Protein AF-A0A2V9X0I9-F1 (afdb_monomer_lite)

Foldseek 3Di:
DCVVCVVPPDAAADECVVPVPLVVLLVCVVVRHAHEYAFLVSVVSNCVSPLVSQQRYEYEYADYDLVSVVSSVVSNHNYYPHDDPVSVVSND

Structure (mmCIF, N/CA/C/O backbone):
data_AF-A0A2V9X0I9-F1
#
_entry.id   AF-A0A2V9X0I9-F1
#
loop_
_atom_site.group_PDB
_atom_site.id
_atom_site.type_symbol
_atom_site.label_atom_id
_atom_site.label_alt_id
_atom_site.label_comp_id
_atom_site.label_asym_id
_atom_site.label_entity_id
_atom_site.label_seq_id
_atom_site.pdbx_PDB_ins_code
_atom_site.Cartn_x
_atom_site.Cartn_y
_atom_site.Cartn_z
_atom_site.occupancy
_atom_site.B_iso_or_equiv
_atom_site.auth_seq_id
_atom_site.auth_comp_id
_atom_site.auth_asym_id
_atom_site.auth_atom_id
_atom_site.pdbx_PDB_model_num
ATOM 1 N N . PHE A 1 1 ? 7.588 -2.099 -16.059 1.00 83.56 1 PHE A N 1
ATOM 2 C CA . PHE A 1 1 ? 8.172 -3.141 -15.190 1.00 83.56 1 PHE A CA 1
ATOM 3 C C . PHE A 1 1 ? 7.472 -4.481 -15.333 1.00 83.56 1 PHE A C 1
ATOM 5 O O . PHE A 1 1 ? 8.182 -5.461 -15.479 1.00 83.56 1 PHE A O 1
ATOM 12 N N . ASP A 1 2 ? 6.138 -4.525 -15.399 1.00 90.75 2 ASP A N 1
ATOM 13 C CA . ASP A 1 2 ? 5.371 -5.777 -15.535 1.00 90.75 2 ASP A CA 1
ATOM 14 C C . ASP A 1 2 ? 5.896 -6.722 -16.643 1.00 90.75 2 ASP A C 1
ATOM 16 O O . ASP A 1 2 ? 6.339 -7.835 -16.376 1.00 90.75 2 ASP A O 1
ATOM 20 N N . ASN A 1 3 ? 6.026 -6.226 -17.880 1.00 93.75 3 ASN A N 1
ATOM 21 C CA . ASN A 1 3 ? 6.579 -7.022 -18.987 1.00 93.75 3 ASN A CA 1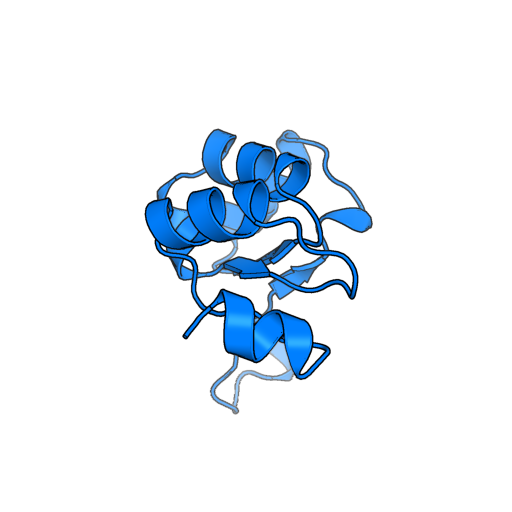
ATOM 22 C C . ASN A 1 3 ? 8.066 -7.410 -18.815 1.00 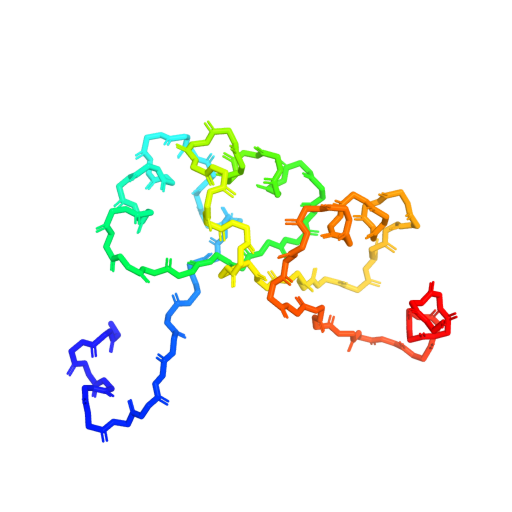93.75 3 ASN A C 1
ATOM 24 O O . ASN A 1 3 ? 8.514 -8.444 -19.320 1.00 93.75 3 ASN A O 1
ATOM 28 N N . ALA A 1 4 ? 8.847 -6.575 -18.123 1.00 95.75 4 ALA A N 1
ATOM 29 C CA . ALA A 1 4 ? 10.273 -6.820 -17.909 1.00 95.75 4 ALA A CA 1
ATOM 30 C C . ALA A 1 4 ? 10.497 -7.979 -16.924 1.00 95.75 4 ALA A C 1
ATOM 32 O O . ALA A 1 4 ? 11.390 -8.790 -17.138 1.00 95.75 4 ALA A O 1
ATOM 33 N N . PHE A 1 5 ? 9.642 -8.098 -15.904 1.00 95.50 5 PHE A N 1
ATOM 34 C CA . PHE A 1 5 ? 9.702 -9.149 -14.885 1.00 95.50 5 PHE A CA 1
ATOM 35 C C . PHE A 1 5 ? 8.728 -10.309 -15.145 1.00 95.50 5 PHE A C 1
ATOM 37 O O . PHE A 1 5 ? 8.491 -11.119 -14.256 1.00 95.50 5 PHE A O 1
ATOM 44 N N . ARG A 1 6 ? 8.180 -10.441 -16.363 1.00 94.94 6 ARG A N 1
ATOM 45 C CA . ARG A 1 6 ? 7.102 -11.398 -16.696 1.00 94.94 6 ARG A CA 1
ATOM 46 C C . ARG A 1 6 ? 7.382 -12.869 -16.356 1.00 94.94 6 ARG A C 1
ATOM 48 O O . ARG A 1 6 ? 6.442 -13.642 -16.220 1.00 94.94 6 ARG A O 1
ATOM 55 N N . THR A 1 7 ? 8.649 -13.273 -16.261 1.00 97.31 7 THR A N 1
ATOM 56 C CA . THR A 1 7 ? 9.058 -14.655 -15.950 1.00 97.31 7 THR A CA 1
ATOM 57 C C . THR A 1 7 ? 9.260 -14.911 -14.456 1.00 97.31 7 THR A C 1
ATOM 59 O O . THR A 1 7 ? 9.506 -16.048 -14.065 1.00 97.31 7 THR A O 1
ATOM 62 N N . ILE A 1 8 ? 9.172 -13.877 -13.618 1.00 96.88 8 ILE A N 1
ATOM 63 C CA . ILE A 1 8 ? 9.372 -13.944 -12.170 1.00 96.88 8 ILE A CA 1
ATOM 64 C C . ILE A 1 8 ? 8.050 -13.569 -11.500 1.00 96.88 8 ILE A C 1
ATOM 66 O O . ILE A 1 8 ? 7.386 -12.621 -11.916 1.00 96.88 8 ILE A O 1
ATOM 70 N N . ALA A 1 9 ? 7.653 -14.291 -10.451 1.00 95.25 9 ALA A N 1
ATOM 71 C CA . ALA A 1 9 ? 6.508 -13.884 -9.642 1.00 95.25 9 ALA A CA 1
ATOM 72 C C . ALA A 1 9 ? 6.813 -12.530 -8.983 1.00 95.25 9 ALA A C 1
ATOM 74 O O . ALA A 1 9 ? 7.743 -12.416 -8.188 1.00 95.25 9 ALA A O 1
ATOM 75 N N . HIS A 1 10 ? 6.056 -11.493 -9.339 1.00 94.62 10 HIS A N 1
ATOM 76 C CA . HIS A 1 10 ? 6.326 -10.132 -8.892 1.00 94.62 10 HIS A CA 1
ATOM 77 C C . HIS A 1 10 ? 5.034 -9.335 -8.694 1.00 94.62 10 HIS A C 1
ATOM 79 O O . HIS A 1 10 ? 3.942 -9.745 -9.088 1.00 94.62 10 HIS A O 1
ATOM 85 N N . SER A 1 11 ? 5.157 -8.178 -8.050 1.00 94.06 11 SER A N 1
ATOM 86 C CA . SER A 1 11 ? 4.090 -7.188 -7.932 1.00 94.06 11 SER A CA 1
ATOM 87 C C . SER A 1 11 ? 4.6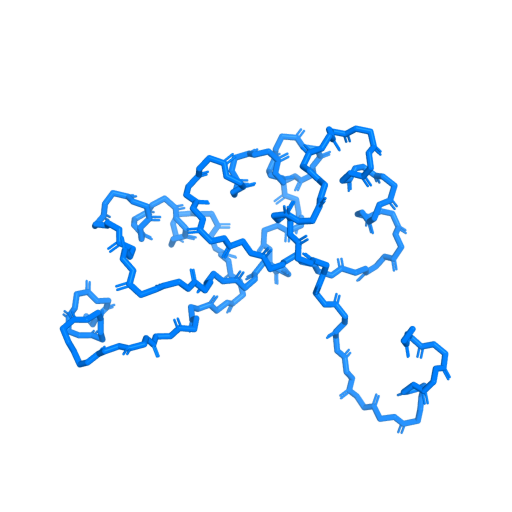86 -5.799 -8.095 1.00 94.06 11 SER A C 1
ATOM 89 O O . SER A 1 11 ? 5.626 -5.436 -7.394 1.00 94.06 11 SER A O 1
ATOM 91 N N . VAL A 1 12 ? 4.150 -5.017 -9.030 1.00 95.62 12 VAL A N 1
ATOM 92 C CA . VAL A 1 12 ? 4.547 -3.618 -9.213 1.00 95.62 12 VAL A CA 1
ATOM 93 C C . VAL A 1 12 ? 3.699 -2.755 -8.289 1.00 95.62 12 VAL A C 1
ATOM 95 O O . VAL A 1 12 ? 2.481 -2.715 -8.451 1.00 95.62 12 VAL A O 1
ATOM 98 N N . CYS A 1 13 ? 4.332 -2.054 -7.350 1.00 97.44 13 CYS A N 1
ATOM 99 C CA . CYS A 1 13 ? 3.667 -1.082 -6.484 1.00 97.44 13 CYS A CA 1
ATOM 100 C C . CYS A 1 13 ? 4.031 0.334 -6.938 1.00 97.44 13 CYS A C 1
ATOM 102 O O . CYS A 1 13 ? 5.194 0.726 -6.887 1.00 97.44 13 CYS A O 1
ATOM 104 N N . TYR A 1 14 ? 3.051 1.088 -7.437 1.00 98.00 14 TYR A N 1
ATOM 105 C CA . TYR A 1 14 ? 3.265 2.471 -7.859 1.00 98.00 14 TYR A CA 1
ATOM 106 C C . TYR A 1 14 ? 3.447 3.376 -6.637 1.00 98.00 14 TYR A C 1
ATOM 108 O O . TYR A 1 14 ? 2.580 3.393 -5.766 1.00 98.00 14 TYR A O 1
ATOM 116 N N . SER A 1 15 ? 4.540 4.140 -6.587 1.00 98.19 15 SER A N 1
ATOM 117 C CA . SER A 1 15 ? 4.796 5.074 -5.486 1.00 98.19 15 SER A CA 1
ATOM 118 C C . SER A 1 15 ? 3.890 6.300 -5.613 1.00 98.19 15 SER A C 1
ATOM 120 O O . SER A 1 15 ? 4.068 7.128 -6.511 1.00 98.19 15 SER A O 1
ATOM 122 N N . VAL A 1 16 ? 2.903 6.409 -4.721 1.00 98.38 16 VAL A N 1
ATOM 123 C CA . VAL A 1 16 ? 1.839 7.428 -4.782 1.00 98.38 16 VAL A CA 1
ATOM 124 C C . VAL A 1 16 ? 2.399 8.846 -4.665 1.00 98.38 16 VAL A C 1
ATOM 126 O O . VAL A 1 16 ? 1.889 9.757 -5.320 1.00 98.38 16 VAL A O 1
ATOM 129 N N . LYS A 1 17 ? 3.509 9.016 -3.938 1.00 97.56 17 LYS A N 1
ATOM 130 C CA . LYS A 1 17 ? 4.222 10.293 -3.800 1.00 97.56 17 LYS A CA 1
ATOM 131 C C . LYS A 1 17 ? 4.681 10.900 -5.130 1.00 97.56 17 LYS A C 1
ATOM 133 O O . LYS A 1 17 ? 4.915 12.102 -5.198 1.00 97.56 17 LYS A O 1
ATOM 138 N N . ALA A 1 18 ? 4.842 10.087 -6.181 1.00 98.12 18 ALA A N 1
ATOM 139 C CA . ALA A 1 18 ? 5.262 10.573 -7.493 1.00 98.12 18 ALA A CA 1
ATOM 140 C C . ALA A 1 18 ? 4.160 11.403 -8.171 1.00 98.12 18 ALA A C 1
ATOM 142 O O . ALA A 1 18 ? 4.447 12.432 -8.779 1.00 98.12 18 ALA A O 1
ATOM 143 N N . ASN A 1 19 ? 2.902 10.961 -8.072 1.00 98.12 19 ASN A N 1
ATOM 144 C CA . ASN A 1 19 ? 1.724 11.706 -8.507 1.00 98.12 19 ASN A CA 1
ATOM 145 C C . ASN A 1 19 ? 0.458 11.100 -7.878 1.00 98.12 19 ASN A C 1
ATOM 147 O O . ASN A 1 19 ? -0.003 10.027 -8.270 1.00 98.12 19 ASN A O 1
ATOM 151 N N . SER A 1 20 ? -0.135 11.817 -6.925 1.00 97.62 20 SER A N 1
ATOM 152 C CA . SER A 1 20 ? -1.298 11.359 -6.157 1.00 97.62 20 SER A CA 1
ATOM 153 C C . SER A 1 20 ? -2.643 11.841 -6.720 1.00 97.62 20 SER A C 1
ATOM 155 O O . SER A 1 20 ? -3.674 11.749 -6.046 1.00 97.62 20 SER A O 1
ATOM 157 N N . ALA A 1 21 ? -2.669 12.347 -7.959 1.00 98.44 21 ALA A N 1
ATOM 158 C CA . ALA A 1 21 ? -3.908 12.742 -8.616 1.00 98.44 21 ALA A CA 1
ATOM 159 C C . ALA A 1 21 ? -4.849 11.536 -8.782 1.00 98.44 21 ALA A C 1
ATOM 161 O O . ALA A 1 21 ? -4.474 10.506 -9.347 1.00 98.44 21 ALA A O 1
ATOM 162 N N . LEU A 1 22 ? -6.110 11.678 -8.357 1.00 98.12 22 LEU A N 1
ATOM 163 C CA . LEU A 1 22 ? -7.089 10.580 -8.356 1.00 98.12 22 LEU A CA 1
ATOM 164 C C . LEU A 1 22 ? -7.306 9.959 -9.748 1.00 98.12 22 LEU A C 1
ATOM 166 O O . LEU A 1 22 ? -7.565 8.763 -9.853 1.00 98.12 22 LEU A O 1
ATOM 170 N N . GLY A 1 23 ? -7.176 10.747 -10.821 1.00 97.88 23 GLY A N 1
ATOM 171 C CA . GLY A 1 23 ? -7.242 10.241 -12.196 1.00 97.88 23 GLY A CA 1
ATOM 172 C C . GLY A 1 23 ? -6.111 9.261 -12.520 1.00 97.88 23 GLY A C 1
ATOM 173 O O . GLY A 1 23 ? -6.367 8.191 -13.067 1.00 97.88 23 GLY A O 1
ATOM 174 N N . ILE A 1 24 ? -4.879 9.576 -12.109 1.00 97.69 24 ILE A N 1
ATOM 175 C CA . ILE A 1 24 ? -3.714 8.700 -12.293 1.00 97.69 24 ILE A CA 1
ATOM 176 C C . ILE A 1 24 ? -3.864 7.437 -11.449 1.00 97.69 24 ILE A C 1
ATOM 178 O O . ILE A 1 24 ? -3.717 6.334 -11.969 1.00 97.69 24 ILE A O 1
ATOM 182 N N . LEU A 1 25 ? -4.241 7.573 -10.175 1.00 98.00 25 LEU A N 1
ATOM 183 C CA . LEU A 1 25 ? -4.437 6.419 -9.292 1.00 98.00 25 LEU A CA 1
ATOM 184 C C . LEU A 1 25 ? -5.527 5.471 -9.817 1.00 98.00 25 LEU A C 1
ATOM 186 O O . LEU A 1 25 ? -5.362 4.253 -9.763 1.00 98.00 25 LEU A O 1
ATOM 190 N N . ARG A 1 26 ? -6.606 6.012 -10.398 1.00 96.69 26 ARG A N 1
ATOM 191 C CA . ARG A 1 26 ? -7.657 5.216 -11.047 1.00 96.69 26 ARG A CA 1
ATOM 192 C C . ARG A 1 26 ? -7.135 4.447 -12.262 1.00 96.69 26 ARG A C 1
ATOM 194 O O . ARG A 1 26 ? -7.469 3.275 -12.411 1.00 96.69 26 ARG A O 1
ATOM 201 N N . LEU A 1 27 ? -6.303 5.074 -13.098 1.00 96.25 27 LEU A N 1
ATOM 202 C CA . LEU A 1 27 ? -5.660 4.396 -14.230 1.00 96.25 27 LEU A CA 1
ATOM 203 C C . LEU A 1 27 ? -4.747 3.261 -13.749 1.00 96.25 27 LEU A C 1
ATOM 205 O O . LEU A 1 27 ? -4.861 2.139 -14.234 1.00 96.25 27 LEU A O 1
ATOM 209 N N . ILE A 1 28 ? -3.896 3.522 -12.752 1.00 96.19 28 ILE A N 1
ATOM 210 C CA . ILE A 1 28 ? -2.967 2.526 -12.194 1.00 96.19 28 ILE A CA 1
ATOM 211 C C . ILE A 1 28 ? -3.710 1.343 -11.557 1.00 96.19 28 ILE A C 1
ATOM 213 O O . ILE A 1 28 ? -3.320 0.196 -11.779 1.00 96.19 28 ILE A O 1
ATOM 217 N N . SER A 1 29 ? -4.801 1.594 -10.824 1.00 94.06 29 SER A N 1
ATOM 218 C CA . SER A 1 29 ? -5.645 0.543 -10.228 1.00 94.06 29 SER A CA 1
ATOM 219 C C . SER A 1 29 ? -6.181 -0.433 -11.292 1.00 94.06 29 SER A C 1
ATOM 221 O O . SER A 1 29 ? -6.204 -1.646 -11.068 1.00 94.06 29 SER A O 1
ATOM 223 N N . GLY A 1 30 ? -6.503 0.064 -12.494 1.00 92.50 30 GLY A N 1
ATOM 224 C CA . GLY A 1 30 ? -6.933 -0.757 -13.631 1.00 92.50 30 GLY A CA 1
ATOM 225 C C . GLY A 1 30 ? -5.842 -1.650 -14.241 1.00 92.50 30 GLY A C 1
ATOM 226 O O . GLY A 1 30 ? -6.162 -2.635 -14.901 1.00 92.50 30 GLY A O 1
ATOM 227 N N . LEU A 1 31 ? -4.558 -1.367 -13.994 1.00 92.12 31 LEU A N 1
ATOM 228 C CA . LEU A 1 31 ? -3.413 -2.073 -14.593 1.00 92.12 31 LEU A CA 1
ATOM 229 C C . LEU A 1 31 ? -2.889 -3.241 -13.740 1.00 92.12 31 LEU A C 1
ATOM 231 O O . LEU A 1 31 ? -1.768 -3.698 -13.930 1.00 92.12 31 LEU A O 1
ATOM 235 N N . ARG A 1 32 ? -3.687 -3.735 -12.782 1.00 83.69 32 ARG A N 1
ATOM 236 C CA . ARG A 1 32 ? -3.337 -4.809 -11.822 1.00 83.69 32 ARG A CA 1
ATOM 237 C C . ARG A 1 32 ? -2.178 -4.485 -10.866 1.00 83.69 32 ARG A C 1
ATOM 239 O O . ARG A 1 32 ? -1.902 -5.330 -10.008 1.00 83.69 32 ARG A O 1
ATOM 246 N N . CYS A 1 33 ? -1.593 -3.293 -10.944 1.00 92.81 33 CYS A N 1
ATOM 247 C CA . CYS A 1 33 ? -0.581 -2.786 -10.021 1.00 92.81 33 CYS A CA 1
ATOM 248 C C . CYS A 1 33 ? -1.109 -2.665 -8.580 1.00 92.81 33 CYS A C 1
ATOM 250 O O . CYS A 1 33 ? -2.312 -2.547 -8.336 1.00 92.81 33 CYS A O 1
ATOM 252 N N . GLY A 1 34 ? -0.183 -2.710 -7.627 1.00 96.81 34 GLY A N 1
ATOM 253 C CA . GLY A 1 34 ? -0.376 -2.248 -6.258 1.00 96.81 34 GLY A CA 1
ATOM 254 C C . GLY A 1 34 ? 0.053 -0.794 -6.080 1.00 96.81 34 GLY A C 1
ATOM 255 O O . GLY A 1 34 ? 0.406 -0.109 -7.045 1.00 96.81 34 GLY A O 1
ATOM 256 N N . PHE A 1 35 ? 0.076 -0.342 -4.831 1.00 98.50 35 PHE A N 1
ATOM 257 C CA . PHE A 1 35 ? 0.455 1.023 -4.467 1.00 98.50 35 PHE A CA 1
ATOM 258 C C . PHE A 1 35 ? 1.441 1.009 -3.305 1.00 98.50 35 PHE A C 1
ATOM 260 O O . PHE A 1 35 ? 1.245 0.285 -2.337 1.00 98.50 35 PHE A O 1
ATOM 267 N N . ASP A 1 36 ? 2.484 1.818 -3.411 1.00 98.56 36 ASP A N 1
ATOM 268 C CA . ASP A 1 36 ? 3.377 2.159 -2.310 1.00 98.56 36 ASP A CA 1
ATOM 269 C C . ASP A 1 36 ? 2.956 3.527 -1.769 1.00 98.56 36 ASP A C 1
ATOM 271 O O . ASP A 1 36 ? 2.957 4.517 -2.509 1.00 98.56 36 ASP A O 1
ATOM 275 N N . VAL A 1 37 ? 2.525 3.552 -0.508 1.00 98.69 37 VAL A N 1
ATOM 276 C CA . VAL A 1 37 ? 2.076 4.758 0.199 1.00 98.69 37 VAL A CA 1
ATOM 277 C C . VAL A 1 37 ? 3.021 5.066 1.351 1.00 98.69 37 VAL A C 1
ATOM 279 O O . VAL A 1 37 ? 3.569 4.153 1.966 1.00 98.69 37 VAL A O 1
ATOM 282 N N . VAL A 1 38 ? 3.174 6.347 1.675 1.00 98.44 38 VAL A N 1
ATOM 283 C CA . VAL A 1 38 ? 4.004 6.821 2.794 1.00 98.44 38 VAL A CA 1
ATOM 284 C C . VAL A 1 38 ? 3.228 7.605 3.851 1.00 98.44 38 VAL A C 1
ATOM 286 O O . VAL A 1 38 ? 3.818 8.088 4.812 1.00 98.44 38 VAL A O 1
ATOM 289 N N . SER A 1 39 ? 1.907 7.741 3.699 1.00 98.44 39 SER A N 1
ATOM 290 C CA . SER A 1 39 ? 1.039 8.380 4.697 1.00 98.44 39 SER A CA 1
ATOM 291 C C . SER A 1 39 ? -0.399 7.860 4.643 1.00 98.44 39 SER A C 1
ATOM 293 O O . SER A 1 39 ? -0.850 7.320 3.626 1.00 98.44 39 SER A O 1
ATOM 295 N N . GLY A 1 40 ? -1.161 8.105 5.710 1.00 98.12 40 GLY A N 1
ATOM 296 C CA . GLY A 1 40 ? -2.602 7.835 5.750 1.00 98.12 40 GLY A CA 1
ATOM 297 C C . GLY A 1 40 ? -3.377 8.601 4.674 1.00 98.12 40 GLY A C 1
ATOM 298 O O . GLY A 1 40 ? -4.270 8.048 4.039 1.00 98.12 40 GLY A O 1
ATOM 299 N N . GLY A 1 41 ? -2.977 9.839 4.368 1.00 98.19 41 GLY A N 1
ATOM 300 C CA . GLY A 1 41 ? -3.613 10.644 3.319 1.00 98.19 41 GLY A CA 1
ATOM 301 C C . GLY A 1 41 ? -3.390 10.110 1.897 1.00 98.19 41 GLY A C 1
ATOM 302 O O . GLY A 1 41 ? -4.205 10.354 1.003 1.00 98.19 41 GLY A O 1
ATOM 303 N N . GLU A 1 42 ? -2.301 9.380 1.653 1.00 98.56 42 GLU A N 1
ATOM 304 C CA . GLU A 1 42 ? -2.094 8.654 0.395 1.00 98.56 42 GLU A CA 1
ATOM 305 C C . GLU A 1 42 ? -2.909 7.360 0.354 1.00 98.56 42 GLU A C 1
ATOM 307 O O . GLU A 1 42 ? -3.556 7.079 -0.658 1.00 98.56 42 GLU A O 1
ATOM 312 N N . LEU A 1 43 ? -2.948 6.616 1.466 1.00 98.56 43 LEU A N 1
ATOM 313 C CA . LEU A 1 43 ? -3.811 5.444 1.609 1.00 98.56 43 LEU A CA 1
ATOM 314 C C . LEU A 1 43 ? -5.279 5.805 1.342 1.00 98.56 43 LEU A C 1
ATOM 316 O O . LEU A 1 43 ? -5.945 5.124 0.565 1.00 98.56 43 LEU A O 1
ATOM 320 N N . GLU A 1 44 ? -5.779 6.900 1.912 1.00 98.38 44 GLU A N 1
ATOM 321 C CA . GLU A 1 44 ? -7.148 7.377 1.682 1.00 98.38 44 GLU A CA 1
ATOM 322 C C . GLU A 1 44 ? -7.439 7.643 0.208 1.00 98.38 44 GLU A C 1
ATOM 324 O O . GLU A 1 44 ? -8.470 7.202 -0.300 1.00 98.38 44 GLU A O 1
ATOM 329 N N . ARG A 1 45 ? -6.516 8.296 -0.507 1.00 98.44 45 ARG A N 1
ATOM 330 C CA . ARG A 1 45 ? -6.662 8.550 -1.949 1.00 98.44 45 ARG A CA 1
ATOM 331 C C . ARG A 1 45 ? -6.739 7.251 -2.750 1.00 98.44 45 ARG A C 1
ATOM 333 O O . ARG A 1 45 ? -7.572 7.143 -3.650 1.00 98.44 45 ARG A O 1
ATOM 340 N N . VAL A 1 46 ? -5.917 6.255 -2.413 1.00 98.25 46 VAL A N 1
ATOM 341 C CA . VAL A 1 46 ? -5.967 4.926 -3.047 1.00 98.25 46 VAL A CA 1
ATOM 342 C C . VAL A 1 46 ? -7.312 4.243 -2.772 1.00 98.25 46 VAL A C 1
ATOM 344 O O . VAL A 1 46 ? -7.968 3.765 -3.697 1.00 98.25 46 VAL A O 1
ATOM 347 N N . LEU A 1 47 ? -7.780 4.255 -1.522 1.00 97.88 47 LEU A N 1
ATOM 348 C CA . LEU A 1 47 ? -9.061 3.649 -1.140 1.00 97.88 47 LEU A CA 1
ATOM 349 C C . LEU A 1 47 ? -10.273 4.376 -1.741 1.00 97.88 47 LEU A C 1
ATOM 351 O O . LEU A 1 47 ? -11.307 3.750 -1.984 1.00 97.88 47 LEU A O 1
ATOM 355 N N . GLN A 1 48 ? -10.154 5.682 -1.987 1.00 97.94 48 GLN A N 1
ATOM 356 C CA . GLN A 1 48 ? -11.181 6.488 -2.640 1.00 97.94 48 GLN A CA 1
ATOM 357 C C . GLN A 1 48 ? -11.358 6.096 -4.112 1.00 97.94 48 GLN A C 1
ATOM 359 O O . GLN A 1 48 ? -12.487 6.103 -4.611 1.00 97.94 48 GLN A O 1
ATOM 364 N N . VAL A 1 49 ? -10.273 5.762 -4.822 1.00 96.81 49 VAL A N 1
ATOM 365 C CA . VAL A 1 49 ? -10.371 5.333 -6.227 1.00 96.81 49 VAL A CA 1
ATOM 366 C C . VAL A 1 49 ? -10.800 3.875 -6.359 1.00 96.81 49 VAL A C 1
ATOM 368 O O . VAL A 1 49 ? -11.623 3.582 -7.228 1.00 96.81 49 VAL A O 1
ATOM 371 N N . ASP A 1 50 ? -10.293 2.993 -5.490 1.00 95.19 50 ASP A N 1
ATOM 372 C CA . ASP A 1 50 ? -10.650 1.575 -5.435 1.00 95.19 50 ASP A CA 1
ATOM 373 C C . ASP A 1 50 ? -10.375 0.970 -4.044 1.00 95.19 50 ASP A C 1
ATOM 375 O O . ASP A 1 50 ? -9.237 0.705 -3.658 1.00 95.19 50 ASP A O 1
ATOM 379 N N . LYS A 1 51 ? -11.441 0.639 -3.306 1.00 94.69 51 LYS A N 1
ATOM 380 C CA . LYS A 1 51 ? -11.333 -0.013 -1.989 1.00 94.69 51 LYS A CA 1
ATOM 381 C C . LYS A 1 51 ? -10.674 -1.394 -2.048 1.00 94.69 51 LYS A C 1
ATOM 383 O O . LYS A 1 51 ? -10.109 -1.838 -1.053 1.00 94.69 51 LYS A O 1
ATOM 388 N N . ARG A 1 52 ? -10.758 -2.106 -3.178 1.00 94.56 52 ARG A N 1
ATOM 389 C CA . ARG A 1 52 ? -10.161 -3.445 -3.331 1.00 94.56 52 ARG A CA 1
ATOM 390 C C . ARG A 1 52 ? -8.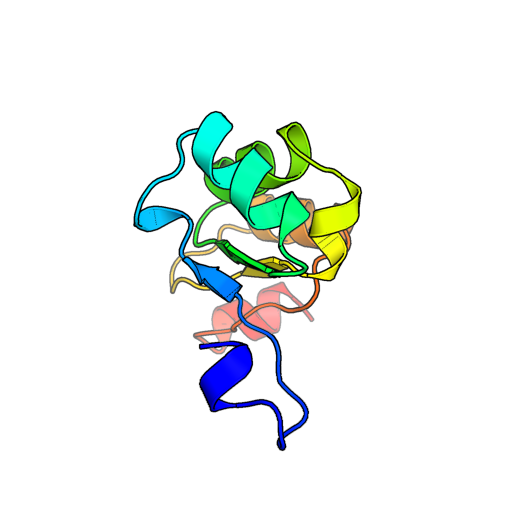645 -3.369 -3.491 1.00 94.56 52 ARG A C 1
ATOM 392 O O . ARG A 1 52 ? -7.965 -4.337 -3.144 1.00 94.56 52 ARG A O 1
ATOM 399 N N . ALA A 1 53 ? -8.123 -2.224 -3.936 1.00 95.62 53 ALA A N 1
ATOM 400 C CA . ALA A 1 53 ? -6.692 -1.980 -4.057 1.00 95.62 53 ALA A CA 1
ATOM 401 C C . ALA A 1 53 ? -5.962 -2.050 -2.710 1.00 95.62 53 ALA A C 1
ATOM 403 O O . ALA A 1 53 ? -4.770 -2.336 -2.713 1.00 95.62 53 ALA A O 1
ATOM 404 N N . ALA A 1 54 ? -6.668 -1.893 -1.577 1.00 96.75 54 ALA A N 1
ATOM 405 C CA . ALA A 1 54 ? -6.108 -2.005 -0.227 1.00 96.75 54 ALA A CA 1
ATOM 406 C C . ALA A 1 54 ? -5.204 -3.236 -0.069 1.00 96.75 54 ALA A C 1
ATOM 408 O O . ALA A 1 54 ? -4.059 -3.116 0.345 1.00 96.75 54 ALA A O 1
ATOM 409 N N . ARG A 1 55 ? -5.661 -4.409 -0.528 1.00 96.94 55 ARG A N 1
ATOM 410 C CA . ARG A 1 55 ? -4.926 -5.687 -0.431 1.00 96.94 55 ARG A CA 1
ATOM 411 C C . ARG A 1 55 ? -3.633 -5.744 -1.254 1.00 96.94 55 ARG A C 1
ATOM 413 O O . ARG A 1 55 ? -2.942 -6.755 -1.219 1.00 96.94 55 ARG A O 1
ATOM 420 N N . LYS A 1 56 ? -3.340 -4.704 -2.033 1.00 97.12 56 LYS A N 1
ATOM 421 C CA . LYS A 1 56 ? -2.118 -4.522 -2.824 1.00 97.12 56 LYS A CA 1
ATOM 422 C C . LYS A 1 56 ? -1.363 -3.247 -2.427 1.00 97.12 56 LYS A C 1
ATOM 424 O O . LYS A 1 56 ? -0.525 -2.776 -3.191 1.00 97.12 56 LYS A O 1
ATOM 429 N N . VAL A 1 57 ? -1.692 -2.660 -1.278 1.00 98.50 57 VAL A N 1
ATOM 430 C CA . VAL A 1 57 ? -0.983 -1.503 -0.731 1.00 98.50 57 VAL A CA 1
ATOM 431 C C . VAL A 1 57 ? 0.162 -1.976 0.153 1.00 98.50 57 VAL A C 1
ATOM 433 O O . VAL A 1 57 ? -0.059 -2.769 1.067 1.00 98.50 57 VAL A O 1
ATOM 436 N N . VAL A 1 58 ? 1.355 -1.447 -0.091 1.00 98.50 58 VAL A N 1
ATOM 437 C CA . VAL A 1 58 ? 2.491 -1.500 0.832 1.00 98.50 58 VAL A CA 1
ATOM 438 C C . VAL A 1 58 ? 2.648 -0.127 1.486 1.00 98.50 58 VAL A C 1
ATOM 440 O O . VAL A 1 58 ? 2.532 0.888 0.800 1.00 98.50 58 VAL A O 1
ATOM 443 N N . PHE A 1 59 ? 2.846 -0.079 2.804 1.00 98.69 59 PHE A N 1
ATOM 444 C CA . PHE A 1 59 ? 2.990 1.182 3.544 1.00 98.69 59 PHE A CA 1
ATOM 445 C C . PHE A 1 59 ? 4.429 1.349 4.042 1.00 98.69 59 PHE A C 1
ATOM 447 O O . PHE A 1 59 ? 4.860 0.647 4.958 1.00 98.69 59 PHE A O 1
ATOM 454 N N . SER A 1 60 ? 5.150 2.286 3.429 1.00 98.25 60 SER A N 1
ATOM 455 C CA . SER A 1 60 ? 6.543 2.657 3.706 1.00 98.25 60 SER A CA 1
ATOM 456 C C . SER A 1 60 ? 6.653 3.966 4.509 1.00 98.25 60 SER A C 1
ATOM 458 O O . SER A 1 60 ? 5.649 4.621 4.775 1.00 98.25 60 SER A O 1
ATOM 460 N N . GLY A 1 61 ? 7.868 4.369 4.895 1.00 95.94 61 GLY A N 1
ATOM 461 C CA . GLY A 1 61 ? 8.166 5.657 5.532 1.00 95.94 61 GLY A CA 1
ATOM 462 C C . GLY A 1 61 ? 8.537 5.530 7.010 1.00 95.94 61 GLY A C 1
ATOM 463 O O . GLY A 1 61 ? 7.850 4.856 7.762 1.00 95.94 61 GLY A O 1
ATOM 464 N N . VAL A 1 62 ? 9.589 6.221 7.450 1.00 95.31 62 VAL A N 1
ATOM 465 C CA . VAL A 1 62 ? 10.172 6.118 8.810 1.00 95.31 62 VAL A CA 1
ATOM 466 C C . VAL A 1 62 ? 9.323 6.683 9.962 1.00 95.31 62 VAL A C 1
ATOM 468 O O . VAL A 1 62 ? 9.729 6.609 11.119 1.00 95.31 62 VAL A O 1
ATOM 471 N N . GLY A 1 63 ? 8.202 7.341 9.659 1.00 94.19 63 GLY A N 1
ATOM 472 C CA . GLY A 1 63 ? 7.465 8.191 10.602 1.00 94.19 63 GLY A CA 1
ATOM 473 C C . GLY A 1 63 ? 5.991 7.837 10.743 1.00 94.19 63 GLY A C 1
ATOM 474 O O . GLY A 1 63 ? 5.186 8.739 10.970 1.00 94.19 63 GLY A O 1
ATOM 475 N N . LYS A 1 64 ? 5.615 6.564 10.562 1.00 98.00 64 LYS A N 1
ATOM 476 C CA . LYS A 1 64 ? 4.204 6.154 10.596 1.00 98.00 64 LYS A CA 1
ATOM 477 C C . LYS A 1 64 ? 3.615 6.440 11.977 1.00 98.00 64 LYS A C 1
ATOM 479 O O . LYS A 1 64 ? 4.129 5.979 12.996 1.00 98.00 64 LYS A O 1
ATOM 484 N N . THR A 1 65 ? 2.508 7.171 12.031 1.00 97.56 65 THR A N 1
ATOM 485 C CA . THR A 1 65 ? 1.795 7.411 13.294 1.00 97.56 65 THR A CA 1
ATOM 486 C C . THR A 1 65 ? 0.958 6.195 13.697 1.00 97.56 65 THR A C 1
ATOM 488 O O . THR A 1 65 ? 0.568 5.374 12.861 1.00 97.56 65 THR A O 1
ATOM 491 N N . LYS A 1 66 ? 0.619 6.067 14.988 1.00 97.31 66 LYS A N 1
ATOM 492 C CA . LYS A 1 66 ? -0.251 4.974 15.467 1.00 97.31 66 LYS A CA 1
ATOM 493 C C . LYS A 1 66 ? -1.631 5.029 14.808 1.00 97.31 66 LYS A C 1
ATOM 495 O O . LYS A 1 66 ? -2.268 4.002 14.587 1.00 97.31 66 LYS A O 1
ATOM 500 N N . GLU A 1 67 ? -2.114 6.224 14.506 1.00 97.88 67 GLU A N 1
ATOM 501 C CA . GLU A 1 67 ? -3.391 6.478 13.849 1.00 97.88 67 GLU A CA 1
ATOM 502 C C . GLU A 1 67 ? -3.369 5.958 12.407 1.00 97.88 67 GLU A C 1
ATOM 504 O O . GLU A 1 67 ? -4.261 5.197 12.022 1.00 97.88 67 GLU A O 1
ATOM 509 N N . GLU A 1 68 ? -2.311 6.266 11.653 1.00 98.31 68 GLU A N 1
ATOM 510 C CA . GLU A 1 68 ? -2.101 5.751 10.295 1.00 98.31 68 GLU A CA 1
ATOM 511 C C . GLU A 1 68 ? -1.932 4.228 10.274 1.00 98.31 68 GLU A C 1
ATOM 513 O O . GLU A 1 68 ? -2.550 3.552 9.449 1.00 98.31 68 GLU A O 1
ATOM 518 N N . MET A 1 69 ? -1.170 3.658 11.215 1.00 98.38 69 MET A N 1
ATOM 519 C CA . MET A 1 69 ? -1.031 2.203 11.340 1.00 98.38 69 MET A CA 1
ATOM 520 C C . MET A 1 69 ? -2.386 1.532 11.599 1.00 98.38 69 MET A C 1
ATOM 522 O O . MET A 1 69 ? -2.742 0.563 10.927 1.00 98.38 69 MET A O 1
ATOM 526 N N . ARG A 1 70 ? -3.199 2.069 12.520 1.00 98.06 70 ARG A N 1
ATOM 527 C CA . ARG A 1 70 ? -4.553 1.550 12.785 1.00 98.06 70 ARG A CA 1
ATOM 528 C C . ARG A 1 70 ? -5.455 1.656 11.560 1.00 98.06 70 ARG A C 1
ATOM 530 O O . ARG A 1 70 ? -6.237 0.739 11.307 1.00 98.06 70 ARG A O 1
ATOM 537 N N . GLN A 1 71 ? -5.380 2.755 10.813 1.00 98.06 71 GLN A N 1
ATOM 538 C CA . GLN A 1 71 ? -6.139 2.929 9.575 1.00 98.06 71 GLN A CA 1
ATOM 539 C C . GLN A 1 71 ? -5.752 1.872 8.534 1.00 98.06 71 GLN A C 1
ATOM 541 O O . GLN A 1 71 ? -6.625 1.211 7.970 1.00 98.06 71 GLN A O 1
ATOM 546 N N . ALA A 1 72 ? -4.454 1.666 8.329 1.00 98.31 72 ALA A N 1
ATOM 547 C CA . ALA A 1 72 ? -3.919 0.680 7.402 1.00 98.31 72 ALA A CA 1
ATOM 548 C C . ALA A 1 72 ? -4.266 -0.768 7.793 1.00 98.31 72 ALA A C 1
ATOM 550 O O . ALA A 1 72 ? -4.699 -1.550 6.943 1.00 98.31 72 ALA A O 1
ATOM 551 N N . LEU A 1 73 ? -4.193 -1.111 9.084 1.00 98.19 73 LEU A N 1
ATOM 552 C CA . LEU A 1 73 ? -4.641 -2.410 9.599 1.00 98.19 73 LEU A CA 1
ATOM 553 C C . LEU A 1 73 ? -6.140 -2.633 9.346 1.00 98.19 73 LEU A C 1
ATOM 555 O O . LEU A 1 73 ? -6.535 -3.680 8.833 1.00 98.19 73 LEU A O 1
ATOM 559 N N . LYS A 1 74 ? -6.985 -1.630 9.630 1.00 97.88 74 LYS A N 1
ATOM 560 C CA . LYS A 1 74 ? -8.432 -1.689 9.345 1.00 97.88 74 LYS A CA 1
ATOM 561 C C . LYS A 1 74 ? -8.723 -1.858 7.852 1.00 97.88 74 LYS A C 1
ATOM 563 O O . LYS A 1 74 ? -9.638 -2.597 7.491 1.00 97.88 74 LYS A O 1
ATOM 568 N N . ALA A 1 75 ? -7.944 -1.200 6.994 1.00 98.00 75 ALA A N 1
ATOM 569 C CA . ALA A 1 75 ? -8.050 -1.315 5.542 1.00 98.00 75 ALA A CA 1
ATOM 570 C C . ALA A 1 75 ? -7.566 -2.675 5.003 1.00 98.00 75 ALA A C 1
ATOM 572 O O . ALA A 1 75 ? -7.882 -3.011 3.862 1.00 98.00 75 ALA A O 1
ATOM 573 N N . LYS A 1 76 ? -6.864 -3.476 5.819 1.00 97.94 76 LYS A N 1
ATOM 574 C CA . LYS A 1 76 ? -6.274 -4.771 5.444 1.00 97.94 76 LYS A CA 1
ATOM 575 C C . LYS A 1 76 ? -5.296 -4.626 4.277 1.00 97.94 76 LYS A C 1
ATOM 577 O O . LYS A 1 76 ? -5.454 -5.284 3.242 1.00 97.94 76 LYS A O 1
ATOM 582 N N . ILE A 1 77 ? -4.325 -3.724 4.447 1.00 98.50 77 ILE A N 1
ATOM 583 C CA . ILE A 1 77 ? -3.242 -3.544 3.476 1.00 98.50 77 ILE A CA 1
ATOM 584 C C . ILE A 1 77 ? -2.388 -4.812 3.326 1.00 98.50 77 ILE A C 1
ATOM 586 O O . ILE A 1 77 ? -2.483 -5.721 4.150 1.00 98.50 77 ILE A O 1
ATOM 590 N N . LEU A 1 78 ? -1.574 -4.891 2.269 1.00 98.06 78 LEU A N 1
ATOM 591 C CA . LEU A 1 78 ? -0.744 -6.069 2.001 1.00 98.06 78 LEU A CA 1
ATOM 592 C C . LEU A 1 78 ? 0.337 -6.259 3.069 1.00 98.06 78 LEU A C 1
ATOM 594 O O . LEU A 1 78 ? 0.475 -7.355 3.604 1.00 98.06 78 LEU A O 1
ATOM 598 N N . LEU A 1 79 ? 1.111 -5.207 3.348 1.00 97.88 79 LEU A N 1
ATOM 599 C CA . LEU A 1 79 ? 2.193 -5.227 4.333 1.00 97.88 79 LEU A CA 1
ATOM 600 C C . LEU A 1 79 ? 2.606 -3.812 4.753 1.00 97.88 79 LEU A C 1
ATOM 602 O O . LEU A 1 79 ? 2.378 -2.838 4.031 1.00 97.88 79 LEU A O 1
ATOM 606 N N . PHE A 1 80 ? 3.265 -3.726 5.905 1.00 98.50 80 PHE A N 1
ATOM 607 C 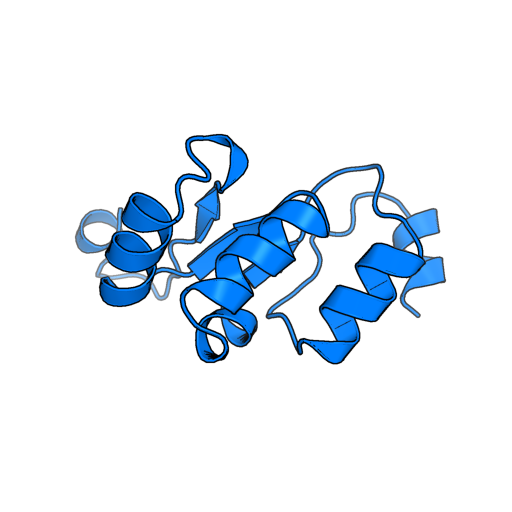CA . PHE A 1 80 ? 4.040 -2.561 6.318 1.00 98.50 80 PHE A CA 1
ATOM 608 C C . PHE A 1 80 ? 5.514 -2.819 6.019 1.00 98.50 80 PHE A C 1
ATOM 610 O O . PHE A 1 80 ? 6.052 -3.850 6.421 1.00 98.50 80 PHE A O 1
ATOM 617 N N . ASN A 1 81 ? 6.176 -1.869 5.366 1.00 98.38 81 ASN A N 1
ATOM 618 C CA . ASN A 1 81 ? 7.632 -1.811 5.366 1.00 98.38 81 ASN A CA 1
ATOM 619 C C . ASN A 1 81 ? 8.050 -1.145 6.681 1.00 98.38 81 ASN A C 1
ATOM 621 O O . ASN A 1 81 ? 7.977 0.077 6.816 1.00 98.38 81 ASN A O 1
ATOM 625 N N . VAL A 1 82 ? 8.381 -1.963 7.681 1.00 97.88 82 VAL A N 1
ATOM 626 C CA . VAL A 1 82 ? 8.801 -1.516 9.017 1.00 97.88 82 VAL A CA 1
ATOM 627 C C . VAL A 1 82 ? 10.244 -1.019 8.952 1.00 97.88 82 VAL A C 1
ATOM 629 O O . VAL A 1 82 ? 11.119 -1.757 8.505 1.00 97.88 82 VAL A O 1
ATOM 632 N N . GLU A 1 83 ? 10.493 0.215 9.397 1.00 97.06 83 GLU A N 1
ATOM 633 C CA . GLU A 1 83 ? 11.812 0.864 9.261 1.00 97.06 83 GLU A CA 1
ATOM 634 C C . GLU A 1 83 ? 12.523 1.109 10.605 1.00 97.06 83 GLU A C 1
ATOM 636 O O . GLU A 1 83 ? 13.641 1.618 10.637 1.00 97.06 83 GLU A O 1
ATOM 641 N N . SER A 1 84 ? 11.908 0.725 11.729 1.00 96.88 84 SER A N 1
ATOM 642 C CA . SER A 1 84 ? 12.551 0.745 13.048 1.00 96.88 84 SER A CA 1
ATOM 643 C C . SER A 1 84 ? 11.984 -0.317 13.991 1.00 96.88 84 SER A C 1
ATOM 645 O O . SER A 1 84 ? 10.848 -0.767 13.835 1.00 96.88 84 SER A O 1
ATOM 647 N N . GLU A 1 85 ? 12.750 -0.680 15.023 1.00 97.06 85 GLU A N 1
ATOM 648 C CA . GLU A 1 85 ? 12.267 -1.561 16.095 1.00 97.06 85 GLU A CA 1
ATOM 649 C C . GLU A 1 85 ? 11.053 -0.966 16.821 1.00 97.06 85 GLU A C 1
ATOM 651 O O . GLU A 1 85 ? 10.100 -1.677 17.122 1.00 97.06 85 GLU A O 1
ATOM 656 N N . SER A 1 86 ? 11.041 0.350 17.050 1.00 95.62 86 SER A N 1
ATOM 657 C CA . SER A 1 86 ? 9.910 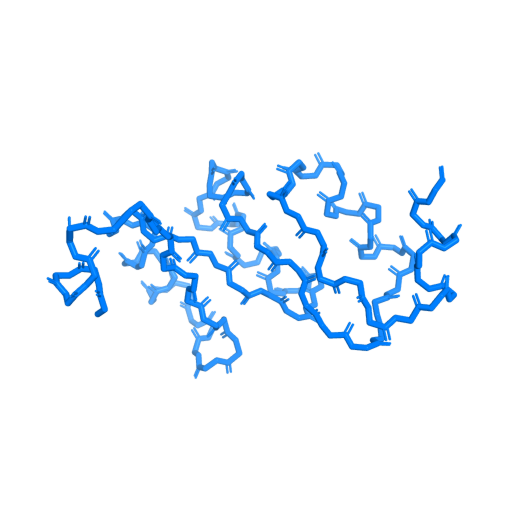1.046 17.674 1.00 95.62 86 SER A CA 1
ATOM 658 C C . SER A 1 86 ? 8.617 0.906 16.865 1.00 95.62 86 SER A C 1
ATOM 660 O O . SER A 1 86 ? 7.547 0.748 17.452 1.00 95.62 86 SER A O 1
ATOM 662 N N . GLU A 1 87 ? 8.698 0.941 15.529 1.00 96.94 87 GLU A N 1
ATOM 663 C CA . GLU A 1 87 ? 7.545 0.664 14.661 1.00 96.94 87 GLU A CA 1
ATOM 664 C C . GLU A 1 87 ? 7.099 -0.798 14.767 1.00 96.94 87 GLU A C 1
ATOM 666 O O . GLU A 1 87 ? 5.899 -1.060 14.843 1.00 96.94 87 GLU A O 1
ATOM 671 N N . LEU A 1 88 ? 8.046 -1.744 14.818 1.00 97.12 88 LEU A N 1
ATOM 672 C CA . LEU A 1 88 ? 7.731 -3.165 14.981 1.00 97.12 88 LEU A CA 1
ATOM 673 C C . LEU A 1 88 ? 6.945 -3.409 16.274 1.00 97.12 88 LEU A C 1
ATOM 675 O O . LEU A 1 88 ? 5.883 -4.024 16.241 1.00 97.12 88 LEU A O 1
ATOM 679 N N . TRP A 1 89 ? 7.426 -2.869 17.396 1.00 97.00 89 TRP A N 1
ATOM 680 C CA . TRP A 1 89 ? 6.755 -2.984 18.693 1.00 97.00 89 TRP A CA 1
ATOM 681 C C . TRP A 1 89 ? 5.395 -2.284 18.738 1.00 97.00 89 TRP A C 1
ATOM 683 O O . TRP A 1 89 ? 4.534 -2.685 19.512 1.00 97.00 89 TRP A O 1
ATOM 693 N N . ALA A 1 90 ? 5.175 -1.249 17.925 1.00 94.88 90 ALA A N 1
ATOM 694 C CA . ALA A 1 90 ? 3.872 -0.595 17.822 1.00 94.88 90 ALA A CA 1
ATOM 695 C C . ALA A 1 90 ? 2.833 -1.415 17.028 1.00 94.88 90 ALA A C 1
ATOM 697 O O . ALA A 1 90 ? 1.635 -1.165 17.184 1.00 94.88 90 ALA A O 1
ATOM 698 N N . LEU A 1 91 ? 3.282 -2.343 16.174 1.00 95.06 91 LEU A N 1
ATOM 699 C CA . LEU A 1 91 ? 2.444 -3.211 15.336 1.00 95.06 91 LEU A CA 1
ATOM 700 C C . LEU A 1 91 ? 2.230 -4.621 15.913 1.00 95.06 91 LEU A C 1
ATOM 702 O O . LEU A 1 91 ? 1.320 -5.308 15.442 1.00 95.06 91 LEU A O 1
ATOM 706 N N . ALA A 1 92 ? 3.069 -5.045 16.862 1.00 89.75 92 ALA A N 1
ATOM 707 C CA . ALA A 1 92 ? 2.970 -6.323 17.574 1.00 89.75 92 ALA A CA 1
ATOM 708 C C . ALA A 1 92 ? 1.761 -6.364 18.524 1.00 89.75 92 ALA A C 1
ATOM 710 O O . ALA A 1 92 ? 1.111 -7.433 18.578 1.00 89.75 92 ALA A O 1
#

Secondary structure (DSSP, 8-state):
-TTTTTTS----EEEGGG---HHHHHHHHHTT-EEEESSHHHHHHHHHH-GGGGGGEEE--TT--HHHHHHHHHHT-SEE---SHHHHHHH-

pLDDT: mean 96.6, std 2.67, range [83.56, 98.69]

Radius of gyration: 13.28 Å; chains: 1; bounding box: 24×27×38 Å

Sequence (92 aa):
FDNAFRTIAHSVCYSVKANSALGILRLISGLRCGFDVVSGGELERVLQVDKRAARKVVFSGVGKTKEEMRQALKAKILLFNVESESELWALA